Protein AF-A0A091I8Q9-F1 (afdb_monomer_lite)

Organism: Calypte anna (NCBI:txid9244)

Structure (mmCIF, N/CA/C/O backbone):
data_AF-A0A091I8Q9-F1
#
_entry.id   AF-A0A091I8Q9-F1
#
loop_
_atom_site.group_PDB
_atom_site.id
_atom_site.type_symbol
_atom_site.label_atom_id
_atom_site.label_alt_id
_atom_site.label_comp_id
_atom_site.label_asym_id
_atom_site.label_entity_id
_atom_site.label_seq_id
_atom_site.pdbx_PDB_ins_code
_atom_site.Cartn_x
_atom_site.Cartn_y
_atom_site.Cartn_z
_atom_site.occupancy
_atom_site.B_iso_or_equiv
_atom_site.auth_seq_id
_atom_site.auth_comp_id
_atom_site.auth_asym_id
_atom_site.auth_atom_id
_atom_site.pdbx_PDB_model_num
ATOM 1 N N . VAL A 1 1 ? -8.749 -0.416 -1.313 1.00 81.69 1 VAL A N 1
ATOM 2 C CA . VAL A 1 1 ? -7.415 -0.262 -0.679 1.00 81.69 1 VAL A CA 1
ATOM 3 C C . VAL A 1 1 ? -7.297 1.178 -0.223 1.00 81.69 1 VAL A C 1
ATOM 5 O O . VAL A 1 1 ? -7.686 2.049 -0.990 1.00 81.69 1 VAL A O 1
ATOM 8 N N . HIS A 1 2 ? -6.821 1.421 0.995 1.00 86.81 2 HIS A N 1
ATOM 9 C CA . HIS A 1 2 ? -6.605 2.770 1.525 1.00 86.81 2 HIS A CA 1
ATOM 10 C C . HIS A 1 2 ? -5.120 2.936 1.843 1.00 86.81 2 HIS A C 1
ATOM 12 O O . HIS A 1 2 ? -4.543 2.051 2.473 1.00 86.81 2 HIS A O 1
ATOM 18 N N . LEU A 1 3 ? -4.518 4.038 1.394 1.00 85.62 3 LEU A N 1
ATOM 19 C CA . LEU A 1 3 ? -3.157 4.429 1.758 1.00 85.62 3 LEU A CA 1
ATOM 20 C C . LEU A 1 3 ? -3.258 5.643 2.678 1.00 85.62 3 LEU A C 1
ATOM 22 O O . LEU A 1 3 ? -3.933 6.614 2.343 1.00 85.62 3 LEU A O 1
ATOM 26 N N . TRP A 1 4 ? -2.594 5.567 3.827 1.00 88.44 4 TRP A N 1
ATOM 27 C CA . TRP A 1 4 ? -2.547 6.636 4.819 1.00 88.44 4 TRP A CA 1
ATOM 28 C C . TRP A 1 4 ? -1.094 7.064 4.985 1.00 88.44 4 TRP A C 1
ATOM 30 O O . TRP A 1 4 ? -0.252 6.235 5.329 1.00 88.44 4 TRP A O 1
ATOM 40 N N . CYS A 1 5 ? -0.807 8.337 4.725 1.00 86.38 5 CYS A N 1
ATOM 41 C CA . CYS A 1 5 ? 0.516 8.909 4.945 1.00 86.38 5 CYS A CA 1
ATOM 42 C C . CYS A 1 5 ? 0.556 9.590 6.317 1.00 86.38 5 CYS A C 1
ATOM 44 O O . CYS A 1 5 ? -0.314 10.403 6.633 1.00 86.38 5 CYS A O 1
ATOM 46 N N . PHE A 1 6 ? 1.563 9.258 7.123 1.00 86.25 6 PHE A N 1
ATOM 47 C CA . PHE A 1 6 ? 1.803 9.878 8.424 1.00 86.25 6 PHE A CA 1
ATOM 48 C C . PHE A 1 6 ? 3.012 10.809 8.327 1.00 86.25 6 PHE A C 1
ATOM 50 O O . PHE A 1 6 ? 4.165 10.372 8.391 1.00 86.25 6 PHE A O 1
ATOM 57 N N . LEU A 1 7 ? 2.736 12.107 8.182 1.00 81.00 7 LEU A N 1
ATOM 58 C CA . LEU A 1 7 ? 3.754 13.155 8.228 1.00 81.00 7 LEU A CA 1
ATOM 59 C C . LEU A 1 7 ? 4.363 13.194 9.633 1.00 81.00 7 LEU A C 1
ATOM 61 O O . LEU A 1 7 ? 3.637 13.298 10.617 1.00 81.00 7 LEU A O 1
ATOM 65 N N . GLY A 1 8 ? 5.687 13.081 9.733 1.00 81.88 8 GLY A N 1
ATOM 66 C CA . GLY A 1 8 ? 6.376 12.915 11.020 1.00 81.88 8 GLY A CA 1
ATOM 67 C C . GLY A 1 8 ? 6.709 11.462 11.380 1.00 81.88 8 GLY A C 1
ATOM 68 O O . GLY A 1 8 ? 7.125 11.201 12.507 1.00 81.88 8 GLY A O 1
ATOM 69 N N . ARG A 1 9 ? 6.600 10.525 10.423 1.00 81.69 9 ARG A N 1
ATOM 70 C CA . ARG A 1 9 ? 7.061 9.126 10.536 1.00 81.69 9 ARG A CA 1
ATOM 71 C C . ARG A 1 9 ? 6.378 8.382 11.702 1.00 81.69 9 ARG A C 1
ATOM 73 O O . ARG A 1 9 ? 5.200 8.581 11.987 1.00 81.69 9 ARG A O 1
ATOM 80 N N . TYR A 1 10 ? 7.121 7.488 12.355 1.00 85.56 10 TYR A N 1
ATOM 81 C CA . TYR A 1 10 ? 6.659 6.630 13.446 1.00 85.56 10 TYR A CA 1
ATOM 82 C C . TYR A 1 10 ? 5.976 7.367 14.610 1.00 85.56 10 TYR A C 1
ATOM 84 O O . TYR A 1 10 ? 4.905 6.917 15.015 1.00 85.56 10 TYR A O 1
ATOM 92 N N . PRO A 1 11 ? 6.512 8.485 15.137 1.00 91.88 11 PRO A N 1
ATOM 93 C CA . PRO A 1 11 ? 5.842 9.236 16.200 1.00 91.88 11 PRO A CA 1
ATOM 94 C C . PRO A 1 11 ? 4.417 9.669 15.839 1.00 91.88 11 PRO A C 1
ATOM 96 O O . PRO A 1 11 ? 3.491 9.430 16.608 1.00 91.88 11 PRO A O 1
ATOM 99 N N . ALA A 1 12 ? 4.213 10.203 14.632 1.00 91.00 12 ALA A N 1
ATOM 100 C CA . ALA A 1 12 ? 2.892 10.640 14.186 1.00 91.00 12 ALA A CA 1
ATOM 101 C C . ALA A 1 12 ? 1.884 9.481 14.087 1.00 91.00 12 ALA A C 1
ATOM 103 O O . ALA A 1 12 ? 0.706 9.643 14.418 1.00 91.00 12 ALA A O 1
ATOM 104 N N . LEU A 1 13 ? 2.346 8.293 13.680 1.00 89.31 13 LEU A N 1
ATOM 105 C CA . LEU A 1 13 ? 1.539 7.073 13.714 1.00 89.31 13 LEU A CA 1
ATOM 106 C C . LEU A 1 13 ? 1.150 6.700 15.153 1.00 89.31 13 LEU A C 1
ATOM 108 O O . LEU A 1 13 ? -0.015 6.392 15.405 1.00 89.31 13 LEU A O 1
ATOM 112 N N . MET A 1 14 ? 2.102 6.737 16.090 1.00 91.69 14 MET A N 1
ATOM 113 C CA . MET A 1 14 ? 1.847 6.411 17.497 1.00 91.69 14 MET A CA 1
ATOM 114 C C . MET A 1 14 ? 0.845 7.383 18.122 1.00 91.69 14 MET A C 1
ATOM 116 O O . MET A 1 14 ? -0.104 6.947 18.771 1.00 91.69 14 MET A O 1
ATOM 120 N N . ASP A 1 15 ? 0.985 8.679 17.857 1.00 94.06 15 ASP A N 1
ATOM 121 C CA . ASP A 1 15 ? 0.052 9.703 18.329 1.00 94.06 15 ASP A CA 1
ATOM 122 C C . ASP A 1 15 ? -1.353 9.504 17.761 1.00 94.06 15 ASP A C 1
ATOM 124 O O . ASP A 1 15 ? -2.345 9.618 18.486 1.00 94.06 15 ASP A O 1
ATOM 128 N N . CYS A 1 16 ? -1.461 9.175 16.471 1.00 92.62 16 CYS A N 1
ATOM 129 C CA . CYS A 1 16 ? -2.740 8.852 15.849 1.00 92.62 16 CYS A CA 1
ATOM 130 C C . CYS A 1 16 ? -3.381 7.625 16.508 1.00 92.62 16 CYS A C 1
ATOM 132 O O . CYS A 1 16 ? -4.554 7.669 16.882 1.00 92.62 16 CYS A O 1
ATOM 134 N N . MET A 1 17 ? -2.607 6.558 16.711 1.00 91.81 17 MET A N 1
ATOM 135 C CA . MET A 1 17 ? -3.096 5.336 17.344 1.00 91.81 17 MET A CA 1
ATOM 136 C C . MET A 1 17 ? -3.550 5.593 18.787 1.00 91.81 17 MET A C 1
ATOM 138 O O . MET A 1 17 ? -4.613 5.124 19.190 1.00 91.81 17 MET A O 1
ATOM 142 N N . ASN A 1 18 ? -2.801 6.400 19.541 1.00 95.31 18 ASN A N 1
ATOM 143 C CA . ASN A 1 18 ? -3.162 6.809 20.898 1.00 95.31 18 ASN A CA 1
ATOM 144 C C . ASN A 1 18 ? -4.483 7.587 20.923 1.00 95.31 18 ASN A C 1
ATOM 146 O O . ASN A 1 18 ? -5.371 7.258 21.710 1.00 95.31 18 ASN A O 1
ATOM 150 N N . LYS A 1 19 ? -4.655 8.565 20.024 1.00 95.31 19 LYS A N 1
ATOM 151 C CA . LYS A 1 19 ? -5.906 9.330 19.892 1.00 95.31 19 LYS A CA 1
ATOM 152 C C . LYS A 1 19 ? -7.093 8.430 19.541 1.00 95.31 19 LYS A C 1
ATOM 154 O O . LYS A 1 19 ? -8.156 8.564 20.141 1.00 95.31 19 LYS A O 1
ATOM 159 N N . LEU A 1 20 ? -6.915 7.494 18.606 1.00 94.12 20 LEU A N 1
ATOM 160 C CA . LEU A 1 20 ? -7.960 6.536 18.226 1.00 94.12 20 LEU A CA 1
ATOM 161 C C . LEU A 1 20 ? -8.346 5.619 19.391 1.00 94.12 20 LEU A C 1
ATOM 163 O O . LEU A 1 20 ? -9.530 5.384 19.613 1.00 94.12 20 LEU A O 1
ATOM 167 N N . ASN A 1 21 ? -7.369 5.153 20.169 1.00 94.25 21 ASN A N 1
ATOM 168 C CA . ASN A 1 21 ? -7.611 4.294 21.328 1.00 94.25 21 ASN A CA 1
ATOM 169 C C . ASN A 1 21 ? -8.315 5.018 22.488 1.00 94.25 21 ASN A C 1
ATOM 171 O O . ASN A 1 21 ? -8.941 4.365 23.316 1.00 94.25 21 ASN A O 1
ATOM 175 N N . GLN A 1 22 ? -8.232 6.348 22.561 1.00 96.19 22 GLN A N 1
ATOM 176 C CA . GLN A 1 22 ? -8.940 7.151 23.565 1.00 96.19 22 GLN A CA 1
ATOM 177 C C . GLN A 1 22 ? -10.349 7.571 23.110 1.00 96.19 22 GLN A C 1
ATOM 179 O O . GLN A 1 22 ? -11.176 7.965 23.934 1.00 96.19 22 GLN A O 1
ATOM 184 N N . ASN A 1 23 ? -10.651 7.478 21.813 1.00 97.38 23 ASN A N 1
ATOM 185 C CA . ASN A 1 23 ? -11.935 7.889 21.258 1.00 97.38 23 ASN A CA 1
ATOM 186 C C . ASN A 1 23 ? -13.003 6.791 21.439 1.00 97.38 23 ASN A C 1
ATOM 188 O O . ASN A 1 23 ? -13.019 5.785 20.729 1.00 97.38 23 ASN A O 1
ATOM 192 N N . LYS A 1 24 ? -13.944 7.019 22.365 1.00 97.12 24 LYS A N 1
ATOM 193 C CA . LYS A 1 24 ? -15.034 6.078 22.681 1.00 97.12 24 LYS A CA 1
ATOM 194 C C . LYS A 1 24 ? -15.949 5.782 21.489 1.00 97.12 24 LYS A C 1
ATOM 196 O O . LYS A 1 24 ? -16.354 4.633 21.325 1.00 97.12 24 LYS A O 1
ATOM 201 N N . GLU A 1 25 ? -16.247 6.778 20.657 1.00 97.38 25 GLU A N 1
ATOM 202 C CA . GLU A 1 25 ? -17.085 6.603 19.463 1.00 97.38 25 GLU A CA 1
ATOM 203 C C . GLU A 1 25 ? -16.389 5.707 18.439 1.00 97.38 25 GLU A C 1
ATOM 205 O O . GLU A 1 25 ? -16.990 4.770 17.916 1.00 97.38 25 GLU A O 1
ATOM 210 N N . TYR A 1 26 ? -15.089 5.924 18.212 1.00 94.88 26 TYR A N 1
ATOM 211 C CA . TYR A 1 26 ? -14.297 5.077 17.321 1.00 94.88 26 TYR A CA 1
ATOM 212 C C . TYR A 1 26 ? -14.223 3.630 17.820 1.00 94.88 26 TYR A C 1
ATOM 214 O O . TYR A 1 26 ? -14.326 2.696 17.022 1.00 94.88 26 TYR A O 1
ATOM 222 N N . LEU A 1 27 ? -14.064 3.423 19.130 1.00 96.19 27 LEU A N 1
ATOM 223 C CA . LEU A 1 27 ? -14.040 2.085 19.720 1.00 96.19 27 LEU A CA 1
ATOM 224 C C . LEU A 1 27 ? -15.389 1.369 19.570 1.00 96.19 27 LEU A C 1
ATOM 226 O O . LEU A 1 27 ? -15.408 0.202 19.170 1.00 96.19 27 LEU A O 1
ATOM 230 N N . ALA A 1 28 ? -16.502 2.063 19.833 1.00 95.88 28 ALA A N 1
ATOM 231 C CA . ALA A 1 28 ? -17.850 1.531 19.629 1.00 95.88 28 ALA A CA 1
ATOM 232 C C . ALA A 1 28 ? -18.075 1.158 18.156 1.00 95.88 28 ALA A C 1
ATOM 234 O O . ALA A 1 28 ? -18.396 0.008 17.847 1.00 95.88 28 ALA A O 1
ATOM 235 N N . PHE A 1 29 ? -17.755 2.076 17.242 1.00 94.88 29 PHE A N 1
ATOM 236 C CA . PHE A 1 29 ? -17.808 1.832 15.804 1.00 94.88 29 PHE A CA 1
ATOM 237 C C . PHE A 1 29 ? -16.918 0.661 15.378 1.00 94.88 29 PHE A C 1
ATOM 239 O O . PHE A 1 29 ? -17.313 -0.159 14.556 1.00 94.88 29 PHE A O 1
ATOM 246 N N . SER A 1 30 ? -15.707 0.535 15.924 1.00 92.31 30 SER A N 1
ATOM 247 C CA . SER A 1 30 ? -14.813 -0.568 15.571 1.00 92.31 30 SER A CA 1
ATOM 248 C C . SER A 1 30 ? -15.358 -1.923 16.032 1.00 92.31 30 SER A C 1
ATOM 250 O O . SER A 1 30 ? -15.111 -2.918 15.346 1.00 92.31 30 SER A O 1
ATOM 252 N N . LYS A 1 31 ? -16.090 -1.968 17.153 1.00 93.31 31 LYS A N 1
ATOM 253 C CA . LYS A 1 31 ? -16.762 -3.173 17.661 1.00 93.31 31 LYS A CA 1
ATOM 254 C C . LYS A 1 31 ? -17.964 -3.561 16.802 1.00 93.31 31 LYS A C 1
ATOM 256 O O . LYS A 1 31 ? -18.147 -4.736 16.519 1.00 93.31 31 LYS A O 1
ATOM 261 N N . GLU A 1 32 ? -18.757 -2.596 16.354 1.00 94.56 32 GLU A N 1
ATOM 262 C CA . GLU A 1 32 ? -19.852 -2.858 15.414 1.00 94.56 32 GLU A CA 1
ATOM 263 C C . GLU A 1 32 ? -19.311 -3.229 14.031 1.00 94.56 32 GLU A C 1
ATOM 265 O O . GLU A 1 32 ? -19.736 -4.177 13.397 1.00 94.56 32 GLU A O 1
ATOM 270 N N . ARG A 1 33 ? -18.283 -2.558 13.536 1.00 92.31 33 ARG A N 1
ATOM 271 C CA . ARG A 1 33 ? -17.737 -2.888 12.219 1.00 92.31 33 ARG A CA 1
ATOM 272 C C . ARG A 1 33 ? -17.106 -4.285 12.170 1.00 92.31 33 ARG A C 1
ATOM 274 O O . ARG A 1 33 ? -17.064 -4.882 11.096 1.00 92.31 33 ARG A O 1
ATOM 281 N N . SER A 1 34 ? -16.583 -4.808 13.282 1.00 91.25 34 SER A N 1
ATOM 282 C CA . SER A 1 34 ? -15.851 -6.082 13.275 1.00 91.25 34 SER A CA 1
ATOM 283 C C . SER A 1 34 ? -16.713 -7.269 12.842 1.00 91.25 34 SER A C 1
ATOM 285 O O . SER A 1 34 ? -16.179 -8.159 12.189 1.00 91.25 34 SER A O 1
ATOM 287 N N . TRP A 1 35 ? -18.026 -7.259 13.109 1.00 92.19 35 TRP A N 1
ATOM 288 C CA . TRP A 1 35 ? -18.920 -8.341 12.676 1.00 92.19 35 TRP A CA 1
ATOM 289 C C . TRP A 1 35 ? -19.198 -8.328 11.165 1.00 92.19 35 TRP A C 1
ATOM 291 O O . TRP A 1 35 ? -19.500 -9.370 10.593 1.00 92.19 35 TRP A O 1
ATOM 301 N N . MET A 1 36 ? -19.044 -7.177 10.499 1.00 93.50 36 MET A N 1
ATOM 302 C CA . MET A 1 36 ? -19.200 -7.039 9.041 1.00 93.50 36 MET A CA 1
ATOM 303 C C . MET A 1 36 ? -17.919 -7.352 8.259 1.00 93.50 36 MET A C 1
ATOM 305 O O . MET A 1 36 ? -17.948 -7.489 7.036 1.00 93.50 36 MET A O 1
ATOM 309 N N . LEU A 1 37 ? -16.771 -7.406 8.935 1.00 90.69 37 LEU A N 1
ATOM 310 C CA . LEU A 1 37 ? -15.471 -7.559 8.293 1.00 90.69 37 LEU A CA 1
ATOM 311 C C . LEU A 1 37 ? -15.039 -9.025 8.286 1.00 90.69 37 LEU A C 1
ATOM 313 O O . LEU A 1 37 ? -14.579 -9.542 9.296 1.00 90.69 37 LEU A O 1
ATOM 317 N N . LEU A 1 38 ? -15.082 -9.659 7.112 1.00 91.44 38 LEU A N 1
ATOM 318 C CA . LEU A 1 38 ? -14.535 -11.009 6.925 1.00 91.44 38 LEU A CA 1
ATOM 319 C C . LEU A 1 38 ? -13.014 -11.050 7.134 1.00 91.44 38 LEU A C 1
ATOM 321 O O . LEU A 1 38 ? -12.487 -11.953 7.774 1.00 91.44 38 LEU A O 1
ATOM 325 N N . SER A 1 39 ? -12.288 -10.076 6.576 1.00 91.12 39 SER A N 1
ATOM 326 C CA . SER A 1 39 ? -10.842 -9.952 6.765 1.00 91.12 39 SER A CA 1
ATOM 327 C C . SER A 1 39 ? -10.363 -8.518 6.543 1.00 91.12 39 SER A C 1
ATOM 329 O O . SER A 1 39 ? -10.940 -7.757 5.764 1.00 91.12 39 SER A O 1
ATOM 331 N N . ARG A 1 40 ? -9.285 -8.140 7.236 1.00 88.81 40 ARG A N 1
ATOM 332 C CA . ARG A 1 40 ? -8.572 -6.873 7.038 1.00 88.81 40 ARG A CA 1
ATOM 333 C C . ARG A 1 40 ? -7.078 -7.106 7.215 1.00 88.81 40 ARG A C 1
ATOM 335 O O . ARG A 1 40 ? -6.659 -7.644 8.235 1.00 88.81 4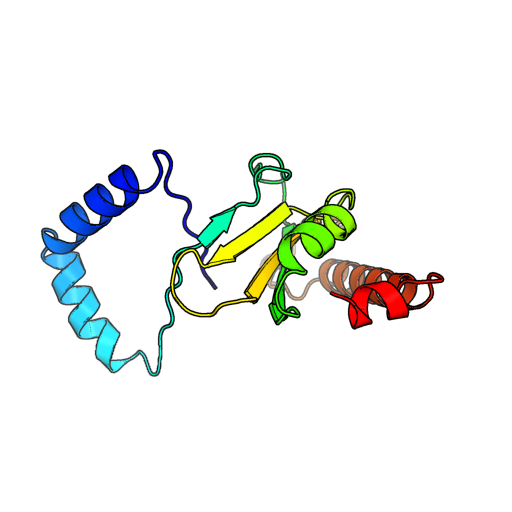0 ARG A O 1
ATOM 342 N N . ARG A 1 41 ? -6.278 -6.634 6.260 1.00 88.06 41 ARG A N 1
ATOM 343 C CA . ARG A 1 41 ? -4.815 -6.615 6.348 1.00 88.06 41 ARG A CA 1
ATOM 344 C C . ARG A 1 41 ? -4.335 -5.167 6.360 1.00 88.06 41 ARG A C 1
ATOM 346 O O . ARG A 1 41 ? -4.651 -4.415 5.445 1.00 88.06 41 ARG A O 1
ATOM 353 N N . ASN A 1 42 ? -3.571 -4.809 7.389 1.00 89.38 42 ASN A N 1
ATOM 354 C CA . ASN A 1 42 ? -2.891 -3.522 7.503 1.00 89.38 42 ASN A CA 1
ATOM 355 C C . ASN A 1 42 ? -1.384 -3.791 7.469 1.00 89.38 42 ASN A C 1
ATOM 357 O O . ASN A 1 42 ? -0.910 -4.658 8.200 1.00 89.38 42 ASN A O 1
ATOM 361 N N . GLN A 1 43 ? -0.649 -3.070 6.629 1.00 89.94 43 GLN A N 1
ATOM 362 C CA . GLN A 1 43 ? 0.807 -3.165 6.538 1.00 89.94 43 GLN A CA 1
ATOM 363 C C . GLN A 1 43 ? 1.400 -1.782 6.759 1.00 89.94 43 GLN A C 1
ATOM 365 O O . GLN A 1 43 ? 0.870 -0.795 6.246 1.00 89.94 43 GLN A O 1
ATOM 370 N N . LEU A 1 44 ? 2.486 -1.723 7.526 1.00 90.75 44 LEU A N 1
ATOM 371 C CA . LEU A 1 44 ? 3.257 -0.503 7.682 1.00 90.75 44 LEU A CA 1
ATOM 372 C C . LEU A 1 44 ? 4.365 -0.492 6.639 1.00 90.75 44 LEU A C 1
ATOM 374 O O . LEU A 1 44 ? 5.241 -1.359 6.635 1.00 90.75 44 LEU A O 1
ATOM 378 N N . LEU A 1 45 ? 4.272 0.474 5.739 1.00 90.50 45 LEU A N 1
ATOM 379 C CA . LEU A 1 45 ? 5.132 0.571 4.578 1.00 90.50 45 LEU A CA 1
ATOM 380 C C . LEU A 1 45 ? 6.109 1.730 4.751 1.00 90.50 45 LEU A C 1
ATOM 382 O O . LEU A 1 45 ? 5.732 2.798 5.235 1.00 90.50 45 LEU A O 1
ATOM 386 N N . LEU A 1 46 ? 7.345 1.510 4.323 1.00 89.25 46 LEU A N 1
ATOM 387 C CA . LEU A 1 46 ? 8.304 2.565 4.050 1.00 89.25 46 LEU A CA 1
ATOM 388 C C . LEU A 1 46 ? 8.340 2.839 2.557 1.00 89.25 46 LEU A C 1
ATOM 390 O O . LEU A 1 46 ? 8.207 1.927 1.742 1.00 89.25 46 LEU A O 1
ATOM 394 N N . GLU A 1 47 ? 8.544 4.101 2.222 1.00 88.31 47 GLU A N 1
ATOM 395 C CA . GLU A 1 47 ? 8.836 4.526 0.866 1.00 88.31 47 GLU A CA 1
ATOM 396 C C . GLU A 1 47 ? 10.327 4.345 0.566 1.00 88.31 47 GLU A C 1
ATOM 398 O O . GLU A 1 47 ? 11.192 4.544 1.424 1.00 88.31 47 GLU A O 1
ATOM 403 N N . PHE A 1 48 ? 10.630 3.956 -0.666 1.00 86.69 48 PHE A N 1
ATOM 404 C CA . PHE A 1 48 ? 11.988 4.000 -1.186 1.00 86.69 48 PHE A CA 1
ATOM 405 C C . PHE A 1 48 ? 12.453 5.450 -1.364 1.00 86.69 48 PHE A C 1
ATOM 407 O O . PHE A 1 48 ? 11.785 6.244 -2.015 1.00 86.69 48 PHE A O 1
ATOM 414 N N . SER A 1 49 ? 13.649 5.778 -0.873 1.00 82.75 49 SER A N 1
ATOM 415 C CA . SER A 1 49 ? 14.169 7.156 -0.840 1.00 82.75 49 SER A CA 1
ATOM 416 C C . SER A 1 49 ? 14.422 7.805 -2.203 1.00 82.75 49 SER A C 1
ATOM 418 O O . SER A 1 49 ? 14.744 8.985 -2.263 1.00 82.75 49 SER A O 1
ATOM 420 N N . PHE A 1 50 ? 14.372 7.032 -3.285 1.00 81.38 50 PHE A N 1
ATOM 421 C CA . PHE A 1 50 ? 14.701 7.489 -4.632 1.00 81.38 50 PHE A CA 1
ATOM 422 C C . PHE A 1 50 ? 13.470 7.896 -5.463 1.00 81.38 50 PHE A C 1
ATOM 424 O O . PHE A 1 50 ? 13.637 8.421 -6.565 1.00 81.38 50 PHE A O 1
ATOM 431 N N . TRP A 1 51 ? 12.248 7.711 -4.946 1.00 77.44 51 TRP A N 1
ATOM 432 C CA . TRP A 1 51 ? 11.061 8.402 -5.463 1.00 77.44 51 TRP A CA 1
ATOM 433 C C . TRP A 1 51 ? 10.853 9.725 -4.720 1.00 77.44 51 TRP A C 1
ATOM 435 O O . TRP A 1 51 ? 11.132 9.833 -3.528 1.00 77.44 51 TRP A O 1
ATOM 445 N N . ASN A 1 52 ? 10.393 10.743 -5.449 1.00 70.00 52 ASN A N 1
ATOM 446 C CA . ASN A 1 52 ? 10.008 12.018 -4.850 1.00 70.00 52 ASN A CA 1
ATOM 447 C C . ASN A 1 52 ? 8.689 11.857 -4.090 1.00 70.00 52 ASN A C 1
ATOM 449 O O . ASN A 1 52 ? 7.852 11.051 -4.494 1.00 70.00 52 ASN A O 1
ATOM 453 N N . GLU A 1 53 ? 8.484 12.687 -3.062 1.00 69.94 53 GLU A N 1
ATOM 454 C CA . GLU A 1 53 ? 7.245 12.690 -2.284 1.00 69.94 53 GLU A CA 1
ATOM 455 C C . GLU A 1 53 ? 6.025 12.764 -3.224 1.00 69.94 53 GLU A C 1
ATOM 457 O O . GLU A 1 53 ? 5.957 13.655 -4.084 1.00 69.94 53 GLU A O 1
ATOM 462 N N . PRO A 1 54 ? 5.070 11.822 -3.118 1.00 68.00 54 PRO A N 1
ATOM 463 C CA . PRO A 1 54 ? 3.989 11.710 -4.081 1.00 68.00 54 PRO A CA 1
ATOM 464 C C . PRO A 1 54 ? 3.064 12.923 -3.984 1.00 68.00 54 PRO A C 1
ATOM 466 O O . PRO A 1 54 ? 2.260 13.052 -3.059 1.00 68.00 54 PRO A O 1
ATOM 469 N N . LEU A 1 55 ? 3.140 13.810 -4.976 1.00 65.94 55 LEU A N 1
ATOM 470 C CA . LEU A 1 55 ? 2.245 14.957 -5.065 1.00 65.94 55 LEU A CA 1
ATOM 471 C C . LEU A 1 55 ? 0.850 14.518 -5.545 1.00 65.94 55 LEU A C 1
ATOM 473 O O . LEU A 1 55 ? 0.737 13.697 -6.464 1.00 65.94 55 LEU A O 1
ATOM 477 N N . PRO A 1 56 ? -0.238 15.076 -4.982 1.00 65.56 56 PRO A N 1
ATOM 478 C CA . PRO A 1 56 ? -1.574 14.873 -5.521 1.00 65.56 56 PRO A CA 1
ATOM 479 C C . PRO A 1 56 ? -1.624 15.367 -6.970 1.00 65.56 56 PRO A C 1
ATOM 481 O O . PRO A 1 56 ? -1.497 16.559 -7.248 1.00 65.56 56 PRO A O 1
ATOM 484 N N . HIS A 1 57 ? -1.805 14.448 -7.914 1.00 68.06 57 HIS A N 1
ATOM 485 C CA . HIS A 1 57 ? -1.976 14.814 -9.313 1.00 68.06 57 HIS A CA 1
ATOM 486 C C . HIS A 1 57 ? -3.295 15.576 -9.495 1.00 68.06 57 HIS A C 1
ATOM 488 O O . HIS A 1 57 ? -4.342 15.143 -9.011 1.00 68.06 57 HIS A O 1
ATOM 494 N N . GLN A 1 58 ? -3.264 16.695 -10.221 1.00 65.94 58 GLN A N 1
ATOM 495 C CA . GLN A 1 58 ? -4.476 17.459 -10.518 1.00 65.94 58 GLN A CA 1
ATOM 496 C C . GLN A 1 58 ? -5.429 16.667 -11.429 1.00 65.94 58 GLN A C 1
ATOM 498 O O . GLN A 1 58 ? -5.010 16.102 -12.441 1.00 65.94 58 GLN A O 1
ATOM 503 N N . GLY A 1 59 ? -6.721 16.677 -11.089 1.00 70.25 59 GLY A N 1
ATOM 504 C CA . GLY A 1 59 ? -7.791 16.043 -11.865 1.00 70.25 59 GLY A CA 1
ATOM 505 C C . GLY A 1 59 ? -8.086 14.585 -11.481 1.00 70.25 59 GLY A C 1
ATOM 506 O O . GLY A 1 59 ? -7.528 14.058 -10.518 1.00 70.25 59 GLY A O 1
ATOM 507 N N . PRO A 1 60 ? -9.003 13.915 -12.203 1.00 75.56 60 PRO A N 1
ATOM 508 C CA . PRO A 1 60 ? -9.281 12.502 -11.986 1.00 75.56 60 PRO A CA 1
ATOM 509 C C . PRO A 1 60 ? -8.084 11.661 -12.438 1.00 75.56 60 PRO A C 1
ATOM 511 O O . PRO A 1 60 ? -7.633 11.768 -13.576 1.00 75.56 60 PRO A O 1
ATOM 514 N N . ASN A 1 61 ? -7.585 10.793 -11.559 1.00 77.56 61 ASN A N 1
ATOM 515 C CA . ASN A 1 61 ? -6.448 9.920 -11.846 1.00 77.56 61 ASN A CA 1
ATOM 516 C C . ASN A 1 61 ? -6.836 8.457 -11.675 1.00 77.56 61 ASN A C 1
ATOM 518 O O . ASN A 1 61 ? -7.642 8.104 -10.812 1.00 77.56 61 ASN A O 1
ATOM 522 N N . ILE A 1 62 ? -6.223 7.600 -12.485 1.00 80.31 62 ILE A N 1
ATOM 523 C CA . ILE A 1 62 ? -6.330 6.152 -12.355 1.00 80.31 62 ILE A CA 1
ATOM 524 C C . ILE A 1 62 ? -5.046 5.657 -11.707 1.00 80.31 62 ILE A C 1
ATOM 526 O O . ILE A 1 62 ? -3.951 5.824 -12.251 1.00 80.31 62 ILE A O 1
ATOM 530 N N . TYR A 1 63 ? -5.196 5.017 -10.551 1.00 83.06 63 TYR A N 1
ATOM 531 C CA . TYR A 1 63 ? -4.084 4.429 -9.822 1.00 83.06 63 TYR A CA 1
ATOM 532 C C . TYR A 1 63 ? -4.062 2.913 -9.985 1.00 83.06 63 TYR A C 1
ATOM 534 O O . TYR A 1 63 ? -5.099 2.249 -9.950 1.00 83.06 63 TYR A O 1
ATOM 542 N N . LYS A 1 64 ? -2.864 2.348 -10.135 1.00 84.50 64 LYS A N 1
ATOM 543 C CA . LYS A 1 64 ? -2.640 0.900 -10.137 1.00 84.50 64 LYS A CA 1
ATOM 544 C C . LYS A 1 64 ? -1.587 0.566 -9.097 1.00 84.50 64 LYS A C 1
ATOM 546 O O . LYS A 1 64 ? -0.439 0.971 -9.242 1.00 84.50 64 LYS A O 1
ATOM 551 N N . LEU A 1 65 ? -1.971 -0.210 -8.093 1.00 88.62 65 LEU A N 1
ATOM 552 C CA . LEU A 1 65 ? -1.039 -0.805 -7.145 1.00 88.62 65 LEU A CA 1
ATOM 553 C C . LEU A 1 65 ? -0.625 -2.181 -7.667 1.00 88.62 65 LEU A C 1
ATOM 555 O O . LEU A 1 65 ? -1.482 -3.010 -7.977 1.00 88.62 65 LEU A O 1
ATOM 559 N N . ARG A 1 66 ? 0.678 -2.418 -7.796 1.00 88.56 66 ARG A N 1
ATOM 560 C CA . ARG A 1 66 ? 1.240 -3.735 -8.112 1.00 88.56 66 ARG A CA 1
ATOM 561 C C . ARG A 1 66 ? 2.055 -4.220 -6.927 1.00 88.56 66 ARG A C 1
ATOM 563 O O . ARG A 1 66 ? 2.803 -3.436 -6.359 1.00 88.56 66 ARG A O 1
ATOM 570 N N . THR A 1 67 ? 1.929 -5.494 -6.593 1.00 90.50 67 THR A N 1
ATOM 571 C CA . THR A 1 67 ? 2.711 -6.132 -5.533 1.00 90.50 67 THR A CA 1
ATOM 572 C C . THR A 1 67 ? 3.602 -7.184 -6.168 1.00 90.50 67 THR A C 1
ATOM 574 O O . THR A 1 67 ? 3.100 -8.030 -6.907 1.00 90.50 67 THR A O 1
ATOM 577 N N . TYR A 1 68 ? 4.898 -7.130 -5.885 1.00 90.38 68 TYR A N 1
ATOM 578 C CA . TYR A 1 68 ? 5.887 -8.075 -6.388 1.00 90.38 68 TYR A CA 1
ATOM 579 C C . TYR A 1 68 ? 6.524 -8.820 -5.223 1.00 90.38 68 TYR A C 1
ATOM 581 O O . TYR A 1 68 ? 6.817 -8.219 -4.190 1.00 90.38 68 TYR A O 1
ATOM 589 N N . LYS A 1 69 ? 6.721 -10.126 -5.407 1.00 90.12 69 LYS A N 1
ATOM 590 C CA . LYS A 1 69 ? 7.577 -10.950 -4.558 1.00 90.12 69 LYS A CA 1
ATOM 591 C C . LYS A 1 69 ? 8.902 -11.094 -5.283 1.00 90.12 69 LYS A C 1
ATOM 593 O O . LYS A 1 69 ? 8.928 -11.655 -6.372 1.00 90.12 69 LYS A O 1
ATOM 598 N N . LEU A 1 70 ? 9.939 -10.538 -4.690 1.00 90.06 70 LEU A N 1
ATOM 599 C CA . LEU A 1 70 ? 11.273 -10.460 -5.246 1.00 90.06 70 LEU A CA 1
ATOM 600 C C . LEU A 1 70 ? 12.125 -11.625 -4.760 1.00 90.06 70 LEU A C 1
ATOM 602 O O . LEU A 1 70 ? 11.834 -12.267 -3.742 1.00 90.06 70 LEU A O 1
ATOM 606 N N . LYS A 1 71 ? 13.219 -11.866 -5.472 1.00 89.00 71 LYS A N 1
ATOM 607 C CA . LYS A 1 71 ? 14.295 -12.716 -4.970 1.00 89.00 71 LYS A CA 1
ATOM 608 C C . LYS A 1 71 ? 14.996 -12.044 -3.785 1.00 89.00 71 LYS A C 1
ATOM 610 O O . LYS A 1 71 ? 14.978 -10.827 -3.592 1.00 89.00 71 LYS A O 1
ATOM 615 N N . ALA A 1 72 ? 15.621 -12.857 -2.939 1.00 88.56 72 ALA A N 1
ATOM 616 C CA . ALA A 1 72 ? 16.386 -12.322 -1.824 1.00 88.56 72 ALA A CA 1
ATOM 617 C C . ALA A 1 72 ? 17.560 -11.474 -2.347 1.00 88.56 72 ALA A C 1
ATOM 619 O O . ALA A 1 72 ? 18.328 -11.930 -3.186 1.00 88.56 72 ALA A O 1
ATOM 620 N N . GLY A 1 73 ? 17.691 -10.243 -1.843 1.00 88.69 73 GLY A N 1
ATOM 621 C CA . GLY A 1 73 ? 18.773 -9.320 -2.211 1.00 88.69 73 GLY A CA 1
ATOM 622 C C . GLY A 1 73 ? 18.500 -8.409 -3.415 1.00 88.69 73 GLY A C 1
ATOM 623 O O . GLY A 1 73 ? 19.261 -7.471 -3.621 1.00 88.69 73 GLY A O 1
ATOM 624 N N . THR A 1 74 ? 17.403 -8.589 -4.157 1.00 90.19 74 THR A N 1
ATOM 625 C CA . THR A 1 74 ? 17.149 -7.850 -5.416 1.00 90.19 74 THR A CA 1
ATOM 626 C C . THR A 1 74 ? 16.294 -6.593 -5.235 1.00 90.19 74 THR A C 1
ATOM 628 O O . THR A 1 74 ? 15.970 -5.902 -6.194 1.00 90.19 74 THR A O 1
ATOM 631 N N . MET A 1 75 ? 15.940 -6.243 -3.995 1.00 88.19 75 MET A N 1
ATOM 632 C CA . MET A 1 75 ? 15.038 -5.126 -3.689 1.00 88.19 75 MET A CA 1
ATOM 633 C C . MET A 1 75 ? 15.551 -3.766 -4.193 1.00 88.19 75 MET A C 1
ATOM 635 O O . MET A 1 75 ? 14.774 -2.973 -4.722 1.00 88.19 75 MET A O 1
ATOM 639 N N . ILE A 1 76 ? 16.848 -3.496 -4.035 1.00 86.94 76 ILE A N 1
ATOM 640 C CA . ILE A 1 76 ? 17.462 -2.234 -4.476 1.00 86.94 76 ILE A CA 1
ATOM 641 C C . ILE A 1 76 ? 17.631 -2.204 -5.996 1.00 86.94 76 ILE A C 1
ATOM 643 O O . ILE A 1 76 ? 17.367 -1.178 -6.617 1.00 86.94 76 ILE A O 1
ATOM 647 N N . GLU A 1 77 ? 18.011 -3.333 -6.596 1.00 87.38 77 GLU A N 1
ATOM 648 C CA . GLU A 1 77 ? 18.119 -3.485 -8.050 1.00 87.38 77 GLU A CA 1
ATOM 649 C C . GLU A 1 77 ? 16.764 -3.269 -8.728 1.00 87.38 77 GLU A C 1
ATOM 651 O O . GLU A 1 77 ? 16.647 -2.479 -9.665 1.00 87.38 77 GLU A O 1
ATOM 656 N N . TRP A 1 78 ? 15.714 -3.890 -8.184 1.00 88.56 78 TRP A N 1
ATOM 657 C CA . TRP A 1 78 ? 14.340 -3.606 -8.569 1.00 88.56 78 TRP A CA 1
ATOM 658 C C . TRP A 1 78 ? 14.067 -2.101 -8.452 1.00 88.56 78 TRP A C 1
ATOM 660 O O . TRP A 1 78 ? 13.658 -1.465 -9.417 1.00 88.56 78 TRP A O 1
ATOM 670 N N . GLY A 1 79 ? 14.380 -1.491 -7.311 1.00 85.56 79 GLY A N 1
ATOM 671 C CA . GLY A 1 79 ? 14.241 -0.052 -7.116 1.00 85.56 79 GLY A CA 1
ATOM 672 C C . GLY A 1 79 ? 14.817 0.795 -8.254 1.00 85.56 79 GLY A C 1
ATOM 673 O O . GLY A 1 79 ? 14.096 1.572 -8.885 1.00 85.56 79 GLY A O 1
ATOM 674 N N . SER A 1 80 ? 16.092 0.575 -8.565 1.00 83.75 80 SER A N 1
ATOM 675 C CA . SER A 1 80 ? 16.813 1.285 -9.624 1.00 83.75 80 SER A CA 1
ATOM 676 C C . SER A 1 80 ? 16.168 1.101 -11.004 1.00 83.75 80 SER A C 1
ATOM 678 O O . SER A 1 80 ? 15.940 2.081 -11.711 1.00 83.75 80 SER A O 1
ATOM 680 N N . ASN A 1 81 ? 15.767 -0.124 -11.356 1.00 83.06 81 ASN A N 1
ATOM 681 C CA . ASN A 1 81 ? 15.158 -0.437 -12.656 1.00 83.06 81 ASN A CA 1
ATOM 682 C C . ASN A 1 81 ? 13.782 0.213 -12.874 1.00 83.06 81 ASN A C 1
ATOM 684 O O . ASN A 1 81 ? 13.313 0.359 -14.011 1.00 83.06 81 ASN A O 1
ATOM 688 N N . TRP A 1 82 ? 13.095 0.567 -11.789 1.00 78.88 82 TRP A N 1
ATOM 689 C CA . TRP A 1 82 ? 11.718 1.048 -11.824 1.00 78.88 82 TRP A CA 1
ATOM 690 C C . TRP A 1 82 ? 11.573 2.549 -11.529 1.00 78.88 82 TRP A C 1
ATOM 692 O O . TRP A 1 82 ? 10.485 3.080 -11.766 1.00 78.88 82 TRP A O 1
ATOM 702 N N . GLN A 1 83 ? 12.640 3.230 -11.091 1.00 73.31 83 GLN A N 1
ATOM 703 C CA . GLN A 1 83 ? 12.640 4.645 -10.694 1.00 73.31 83 GLN A CA 1
ATOM 704 C C . GLN A 1 83 ? 12.291 5.610 -11.840 1.00 73.31 83 GLN A C 1
ATOM 706 O O . GLN A 1 83 ? 11.440 6.479 -11.676 1.00 73.31 83 GLN A O 1
ATOM 711 N N . GLU A 1 84 ? 12.907 5.458 -13.014 1.00 63.53 84 GLU A N 1
ATOM 712 C CA . GLU A 1 84 ? 12.874 6.474 -14.088 1.00 63.53 84 GLU A CA 1
ATOM 713 C C . GLU A 1 84 ? 11.573 6.515 -14.912 1.00 63.53 84 GLU A C 1
ATOM 715 O O . GLU A 1 84 ? 11.491 7.130 -15.979 1.00 63.53 84 GLU A O 1
ATOM 720 N N . LYS A 1 85 ? 10.519 5.836 -14.464 1.00 68.81 85 LYS A N 1
ATOM 721 C CA . LYS A 1 85 ? 9.293 5.712 -15.253 1.00 68.81 85 LYS A CA 1
ATOM 722 C C . LYS A 1 85 ? 8.333 6.849 -14.935 1.00 68.81 85 LYS A C 1
ATOM 724 O O . LYS A 1 85 ? 7.822 6.930 -13.829 1.00 68.81 85 LYS A O 1
ATOM 729 N N . GLN A 1 86 ? 8.018 7.659 -15.948 1.00 61.44 86 GLN A N 1
ATOM 730 C CA . GLN A 1 86 ? 7.195 8.881 -15.855 1.00 61.44 86 GLN A CA 1
ATOM 731 C C . GLN A 1 86 ? 5.820 8.732 -15.169 1.00 61.44 86 GLN A C 1
ATOM 733 O O . GLN A 1 86 ? 5.244 9.728 -14.751 1.00 61.44 86 GLN A O 1
ATOM 738 N N . GLU A 1 87 ? 5.274 7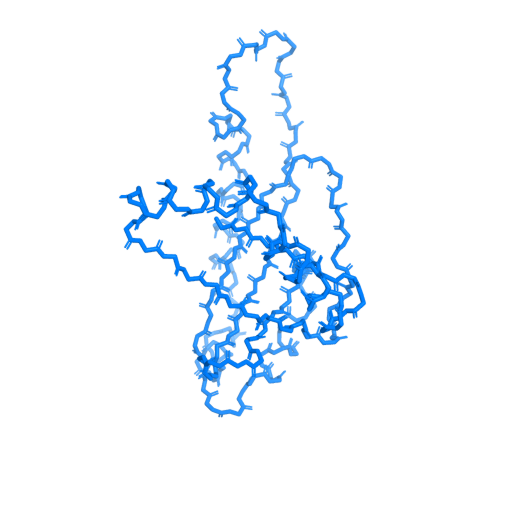.517 -15.060 1.00 73.31 87 GLU A N 1
ATOM 739 C CA . GLU A 1 87 ? 3.977 7.246 -14.414 1.00 73.31 87 GLU A CA 1
ATOM 740 C C . GLU A 1 87 ? 4.103 6.635 -13.001 1.00 73.31 87 GLU A C 1
ATOM 742 O O . GLU A 1 87 ? 3.098 6.242 -12.392 1.00 73.31 87 GLU A O 1
ATOM 747 N N . ALA A 1 88 ? 5.327 6.458 -12.500 1.00 74.94 88 ALA A N 1
ATOM 748 C CA . ALA A 1 88 ? 5.575 5.914 -11.174 1.00 74.94 88 ALA A CA 1
ATOM 749 C C . ALA A 1 88 ? 5.282 6.986 -10.117 1.00 74.94 88 ALA A C 1
ATOM 751 O O . ALA A 1 88 ? 5.858 8.069 -10.140 1.00 74.94 88 ALA A O 1
ATOM 752 N N . VAL A 1 89 ? 4.364 6.677 -9.199 1.00 80.19 89 VAL A N 1
ATOM 753 C CA . VAL A 1 89 ? 4.009 7.566 -8.080 1.00 80.19 89 VAL A CA 1
ATOM 754 C C . VAL A 1 89 ? 4.940 7.316 -6.903 1.00 80.19 89 VAL A C 1
ATOM 756 O O . VAL A 1 89 ? 5.320 8.253 -6.222 1.00 80.19 89 VAL A O 1
ATOM 759 N N . GLY A 1 90 ? 5.284 6.050 -6.664 1.00 87.06 90 GLY A N 1
ATOM 760 C CA . GLY A 1 90 ? 6.172 5.663 -5.580 1.00 87.06 90 GLY A CA 1
ATOM 761 C C . GLY A 1 90 ? 6.290 4.151 -5.446 1.00 87.06 90 GLY A C 1
ATOM 762 O O . GLY A 1 90 ? 5.384 3.389 -5.819 1.00 87.06 90 GLY A O 1
ATOM 763 N N . GLY A 1 91 ? 7.423 3.722 -4.903 1.00 89.62 91 GLY A N 1
ATOM 764 C CA . GLY A 1 91 ? 7.666 2.351 -4.483 1.00 89.62 91 GLY A CA 1
ATOM 765 C C . GLY A 1 91 ? 7.692 2.256 -2.961 1.00 89.62 91 GLY A C 1
ATOM 766 O O . GLY A 1 91 ? 8.284 3.096 -2.286 1.00 89.62 91 GLY A O 1
ATOM 767 N N . PHE A 1 92 ? 7.103 1.191 -2.430 1.00 91.00 92 PHE A N 1
ATOM 768 C CA . PHE A 1 92 ? 7.005 0.944 -1.000 1.00 91.00 92 PHE A CA 1
ATOM 769 C C . PHE A 1 92 ? 7.412 -0.483 -0.654 1.00 91.00 92 PHE A C 1
ATOM 771 O O . PHE A 1 92 ? 7.173 -1.408 -1.430 1.00 91.00 92 PHE A O 1
ATOM 778 N N . PHE A 1 93 ? 7.948 -0.689 0.539 1.00 91.31 93 PHE A N 1
ATOM 779 C CA . PHE A 1 93 ? 8.246 -2.012 1.079 1.00 91.31 93 PHE A CA 1
ATOM 780 C C . PHE A 1 93 ? 7.789 -2.089 2.542 1.00 91.31 93 PHE A C 1
ATOM 782 O O . PHE A 1 93 ? 7.816 -1.081 3.254 1.00 91.31 93 PHE A O 1
ATOM 789 N N . PRO A 1 94 ? 7.309 -3.249 3.014 1.00 90.31 94 PRO A N 1
ATOM 790 C CA . PRO A 1 94 ? 6.931 -3.406 4.408 1.00 90.31 94 PRO A CA 1
ATOM 791 C C . PRO A 1 94 ? 8.179 -3.342 5.292 1.00 90.31 94 PRO A C 1
ATOM 793 O O . PRO A 1 94 ? 9.142 -4.073 5.069 1.00 90.31 94 PRO A O 1
ATOM 796 N N . GLN A 1 95 ? 8.163 -2.486 6.319 1.00 81.25 95 GLN A N 1
ATOM 797 C CA . GLN A 1 95 ? 9.266 -2.450 7.290 1.00 81.25 95 GLN A CA 1
ATOM 798 C C . GLN A 1 95 ? 9.290 -3.715 8.154 1.00 81.25 95 GLN A C 1
ATOM 800 O O . GLN A 1 95 ? 10.347 -4.173 8.581 1.00 81.25 95 GLN A O 1
ATOM 805 N N . THR A 1 96 ? 8.110 -4.269 8.429 1.00 80.25 96 THR A N 1
ATOM 806 C CA . THR A 1 96 ? 7.919 -5.483 9.220 1.00 80.25 96 THR A CA 1
ATOM 807 C C . THR A 1 96 ? 6.879 -6.381 8.553 1.00 80.25 96 THR A C 1
ATOM 809 O O . THR A 1 96 ? 5.898 -5.903 7.979 1.00 80.25 96 THR A O 1
ATOM 812 N N . GLY A 1 97 ? 7.084 -7.699 8.628 1.00 82.69 97 GLY A N 1
ATOM 813 C CA . GLY A 1 97 ? 6.187 -8.697 8.042 1.00 82.69 97 GLY A CA 1
ATOM 814 C C . GLY A 1 97 ? 6.786 -9.398 6.824 1.00 82.69 97 GLY A C 1
ATOM 815 O O . GLY A 1 97 ? 7.852 -9.996 6.922 1.00 82.69 97 GLY A O 1
ATOM 816 N N . GLU A 1 98 ? 6.065 -9.382 5.699 1.00 83.31 98 GLU A N 1
ATOM 817 C CA . GLU A 1 98 ? 6.432 -10.136 4.493 1.00 83.31 98 GLU A CA 1
ATOM 818 C C . GLU A 1 98 ? 7.734 -9.605 3.870 1.00 83.31 98 GLU A C 1
ATOM 820 O O . GLU A 1 98 ? 7.766 -8.526 3.281 1.00 83.31 98 GLU A O 1
ATOM 825 N N . LEU A 1 99 ? 8.811 -10.383 3.995 1.00 87.75 99 LEU A N 1
ATOM 826 C CA . LEU A 1 99 ? 10.103 -10.069 3.390 1.00 87.75 99 LEU A CA 1
ATOM 827 C C . LEU A 1 99 ? 10.055 -10.219 1.868 1.00 87.75 99 LEU A C 1
ATOM 829 O O . LEU A 1 99 ? 9.265 -10.992 1.325 1.00 87.75 99 LEU A O 1
ATOM 833 N N . TYR A 1 100 ? 10.944 -9.489 1.193 1.00 88.88 100 TYR A N 1
ATOM 834 C CA . TYR A 1 100 ? 11.092 -9.507 -0.266 1.00 88.88 100 TYR A CA 1
ATOM 835 C C . TYR A 1 100 ? 9.814 -9.108 -1.017 1.00 88.88 100 TYR A C 1
ATOM 837 O O . TYR A 1 100 ? 9.626 -9.472 -2.171 1.00 88.88 100 TYR A O 1
ATOM 845 N N . VAL A 1 101 ? 8.924 -8.350 -0.376 1.00 91.25 101 VAL A N 1
ATOM 846 C CA . VAL A 1 101 ? 7.735 -7.793 -1.020 1.00 91.25 101 VAL A CA 1
ATOM 847 C C . VAL A 1 101 ? 7.949 -6.314 -1.294 1.00 91.25 101 VAL A C 1
ATOM 849 O O . VAL A 1 101 ? 8.380 -5.568 -0.418 1.00 91.25 101 VAL A O 1
ATOM 852 N N . VAL A 1 102 ? 7.601 -5.881 -2.502 1.00 92.00 102 VAL A N 1
ATOM 853 C CA . VAL A 1 102 ? 7.529 -4.461 -2.856 1.00 92.00 102 VAL A CA 1
ATOM 854 C C . VAL A 1 102 ? 6.170 -4.138 -3.459 1.00 92.00 102 VAL A C 1
ATOM 856 O O . VAL A 1 102 ? 5.589 -4.917 -4.220 1.00 92.00 102 VAL A O 1
ATOM 859 N N . HIS A 1 103 ? 5.659 -2.964 -3.125 1.00 91.69 103 HIS A N 1
ATOM 860 C CA . HIS A 1 103 ? 4.448 -2.398 -3.683 1.00 91.69 103 HIS A CA 1
ATOM 861 C C . HIS A 1 103 ? 4.822 -1.213 -4.566 1.00 91.69 103 HIS A C 1
ATOM 863 O O . HIS A 1 103 ? 5.421 -0.251 -4.106 1.00 91.69 103 HIS A O 1
ATOM 869 N N . HIS A 1 104 ? 4.443 -1.260 -5.836 1.00 89.06 104 HIS A N 1
ATOM 870 C CA . HIS A 1 104 ? 4.654 -0.171 -6.777 1.00 89.06 104 HIS A CA 1
ATOM 871 C C . HIS A 1 104 ? 3.314 0.484 -7.089 1.00 89.06 104 HIS A C 1
ATOM 873 O O . HIS A 1 104 ? 2.434 -0.141 -7.699 1.00 89.06 104 HIS A O 1
ATOM 879 N N . LEU A 1 105 ? 3.158 1.739 -6.678 1.00 87.75 105 LEU A N 1
ATOM 880 C CA . LEU A 1 105 ? 2.013 2.559 -7.029 1.00 87.75 105 LEU A CA 1
ATOM 881 C C . LEU A 1 105 ? 2.293 3.333 -8.314 1.00 87.75 105 LEU A C 1
ATOM 883 O O . LEU A 1 105 ? 3.259 4.081 -8.433 1.00 87.75 105 LEU A O 1
ATOM 887 N N . TRP A 1 106 ? 1.388 3.173 -9.264 1.00 85.50 106 TRP A N 1
ATOM 888 C CA . TRP A 1 106 ? 1.400 3.888 -10.526 1.00 85.50 106 TRP A CA 1
ATOM 889 C C . TRP A 1 106 ? 0.209 4.821 -10.602 1.00 85.50 106 TRP A C 1
ATOM 891 O O . TRP A 1 106 ? -0.880 4.447 -10.159 1.00 85.50 106 TRP A O 1
ATOM 901 N N . GLY A 1 107 ? 0.389 5.968 -11.240 1.00 82.38 107 GLY A N 1
ATOM 902 C CA . GLY A 1 107 ? -0.652 6.961 -11.445 1.00 82.38 107 GLY A CA 1
ATOM 903 C C . GLY A 1 107 ? -0.639 7.421 -12.890 1.00 82.38 107 GLY A C 1
ATOM 904 O O . GLY A 1 107 ? 0.402 7.800 -13.416 1.00 82.38 107 GLY A O 1
ATOM 905 N N . LYS A 1 108 ? -1.804 7.386 -13.532 1.00 77.50 108 LYS A N 1
ATOM 906 C CA . LYS A 1 108 ? -2.004 7.987 -14.848 1.00 77.50 108 LYS A CA 1
ATOM 907 C C . LYS A 1 108 ? -3.119 9.015 -14.752 1.00 77.50 108 LYS A C 1
ATOM 909 O O . LYS A 1 108 ? -4.180 8.730 -14.188 1.00 77.50 108 LYS A O 1
ATOM 914 N N . ARG A 1 109 ? -2.877 10.202 -15.307 1.00 75.06 109 ARG A N 1
ATOM 915 C CA . ARG A 1 109 ? -3.910 11.229 -15.443 1.00 75.06 109 ARG A CA 1
ATOM 916 C C . ARG A 1 109 ? -4.998 10.706 -16.374 1.00 75.06 109 ARG A C 1
ATOM 918 O O . ARG A 1 109 ? -4.681 10.203 -17.451 1.00 75.06 109 ARG A O 1
ATOM 925 N N . LYS A 1 110 ? -6.263 10.818 -15.970 1.00 70.12 110 LYS A N 1
ATOM 926 C CA . LYS A 1 110 ? -7.383 10.498 -16.854 1.00 70.12 110 LYS A CA 1
ATOM 927 C C . LYS A 1 110 ? -7.493 11.594 -17.910 1.00 70.12 110 LYS A C 1
ATOM 929 O O . LYS A 1 110 ? -7.490 12.783 -17.576 1.00 70.12 110 LYS A O 1
ATOM 934 N N . THR A 1 111 ? -7.612 11.214 -19.174 1.00 65.56 111 THR A N 1
ATOM 935 C CA . THR A 1 111 ? -7.823 12.191 -20.239 1.00 65.56 111 THR A CA 1
ATOM 936 C C . THR A 1 111 ? -9.299 12.577 -20.246 1.00 65.56 111 THR A C 1
ATOM 938 O O . THR A 1 111 ? -10.165 11.776 -20.602 1.00 65.56 111 THR A O 1
ATOM 941 N N . LEU A 1 112 ? -9.621 13.812 -19.854 1.00 58.50 112 LEU A N 1
ATOM 942 C CA . LEU A 1 112 ? -10.981 14.353 -19.963 1.00 58.50 112 LEU A CA 1
ATOM 943 C C . LEU A 1 112 ? -11.281 14.778 -21.409 1.00 58.50 112 LEU A C 1
ATOM 945 O O . LEU A 1 112 ? -11.533 15.942 -21.695 1.00 58.50 112 LEU A O 1
ATOM 949 N N . LEU A 1 113 ? -11.246 13.829 -22.346 1.00 53.47 113 LEU A N 1
ATOM 950 C CA . LEU A 1 113 ? -11.806 14.045 -23.678 1.00 53.47 113 LEU A CA 1
ATOM 951 C C . LEU A 1 113 ? -13.331 13.926 -23.588 1.00 53.47 113 LEU A C 1
ATOM 953 O O . LEU A 1 113 ? -13.865 12.818 -23.559 1.00 53.47 113 LEU A O 1
ATOM 957 N N . GLY A 1 114 ? -14.000 15.080 -23.524 1.00 48.88 114 GLY A N 1
ATOM 958 C CA . GLY A 1 114 ? -15.435 15.236 -23.764 1.00 48.88 114 GLY A CA 1
ATOM 959 C C . GLY A 1 114 ? -16.332 14.577 -22.721 1.00 48.88 114 GLY A C 1
ATOM 960 O O . GLY A 1 114 ? -16.895 13.512 -22.965 1.00 48.88 114 GLY A O 1
ATOM 961 N N . TRP A 1 115 ? -16.524 15.234 -21.578 1.00 46.97 115 TRP A N 1
ATOM 962 C CA . TRP A 1 115 ? -17.770 15.044 -20.838 1.00 46.97 115 TRP A CA 1
ATOM 963 C C . TRP A 1 115 ? -18.809 15.964 -21.490 1.00 46.97 115 TRP A C 1
ATOM 965 O O . TRP A 1 115 ? -18.587 17.174 -21.473 1.00 46.97 115 TRP A O 1
ATOM 975 N N . PRO A 1 116 ? -19.885 15.458 -22.118 1.00 44.75 116 PRO A N 1
ATOM 976 C CA . PRO A 1 116 ? -20.933 16.344 -22.602 1.00 44.75 116 PRO A CA 1
ATOM 977 C C . PRO A 1 116 ? -21.555 17.051 -21.392 1.00 44.75 116 PRO A C 1
ATOM 979 O O . PRO A 1 116 ? -21.948 16.399 -20.417 1.00 44.75 116 PRO A O 1
ATOM 982 N N . GLU A 1 117 ? -21.600 18.384 -21.429 1.00 42.56 117 GLU A N 1
ATOM 983 C CA . GLU A 1 117 ? -22.348 19.177 -20.455 1.00 42.56 117 GLU A CA 1
ATOM 984 C C . GLU A 1 117 ? -23.792 18.648 -20.419 1.00 42.56 117 GLU A C 1
ATOM 986 O O . GLU A 1 117 ? -24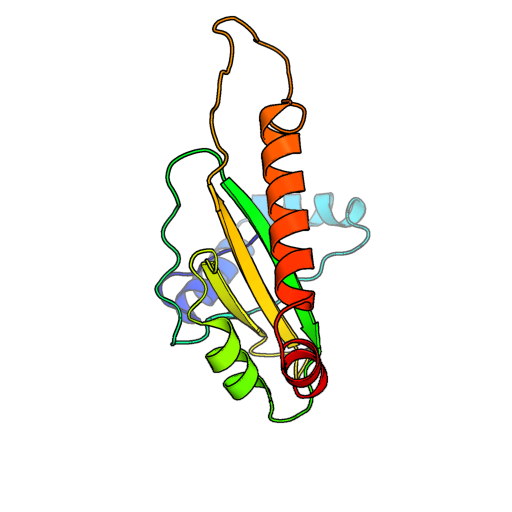.490 18.666 -21.429 1.00 42.56 117 GLU A O 1
ATOM 991 N N . GLY A 1 118 ? -24.213 18.080 -19.283 1.00 51.38 118 GLY A N 1
ATOM 992 C CA . GLY A 1 118 ? -25.567 17.535 -19.099 1.00 51.38 118 GLY A CA 1
ATOM 993 C C . GLY A 1 118 ? -25.665 16.060 -18.696 1.00 51.38 118 GLY A C 1
ATOM 994 O O . GLY A 1 118 ? -26.748 15.612 -18.327 1.00 51.38 118 GLY A O 1
ATOM 995 N N . ALA A 1 119 ? -24.571 15.292 -18.677 1.00 52.03 119 ALA A N 1
ATOM 996 C CA . ALA A 1 119 ? -24.599 13.899 -18.213 1.00 52.03 119 ALA A CA 1
ATOM 997 C C . ALA A 1 119 ? -24.560 13.791 -16.670 1.00 52.03 119 ALA A C 1
ATOM 999 O O . ALA A 1 119 ? -23.588 13.311 -16.081 1.00 52.03 119 ALA A O 1
ATOM 1000 N N . LEU A 1 120 ? -25.616 14.261 -16.001 1.00 44.06 120 LEU A N 1
ATOM 1001 C CA . LEU A 1 120 ? -25.878 13.985 -14.586 1.00 44.06 120 LEU A CA 1
ATOM 1002 C C . LEU A 1 120 ? -26.400 12.544 -14.463 1.00 44.06 120 LEU A C 1
ATOM 1004 O O . LEU A 1 120 ? -27.564 12.282 -14.741 1.00 44.06 120 LEU A O 1
ATOM 1008 N N . GLY A 1 121 ? -25.535 11.598 -14.082 1.00 51.41 121 GLY A N 1
ATOM 1009 C CA . GLY A 1 121 ? -25.973 10.247 -13.690 1.00 51.41 121 GLY A CA 1
ATOM 1010 C C . GLY A 1 121 ? -25.100 9.073 -14.140 1.00 51.41 121 GLY A C 1
ATOM 1011 O O . GLY A 1 121 ? -25.285 7.967 -13.641 1.00 51.41 121 GLY A O 1
ATOM 1012 N N . VAL A 1 122 ? -24.126 9.272 -15.033 1.00 50.50 122 VAL A N 1
ATOM 1013 C CA . VAL A 1 122 ? -23.180 8.204 -15.412 1.00 50.50 122 VAL A CA 1
ATOM 1014 C C . VAL A 1 122 ? -21.976 8.185 -14.476 1.00 50.50 122 VAL A C 1
ATOM 1016 O O . VAL A 1 122 ? -21.303 9.196 -14.281 1.00 50.50 122 VAL A O 1
ATOM 1019 N N . SER A 1 123 ? -21.701 7.016 -13.893 1.00 52.25 123 SER A N 1
ATOM 1020 C CA . SER A 1 123 ? -20.566 6.815 -12.993 1.00 52.25 123 SER A CA 1
ATOM 1021 C C . SER A 1 123 ? -19.250 7.224 -13.680 1.00 52.25 123 SER A C 1
ATOM 1023 O O . SER A 1 123 ? -19.009 6.832 -14.825 1.00 52.25 123 SER A O 1
ATOM 1025 N N . PRO A 1 124 ? -18.340 7.950 -12.999 1.00 53.06 124 PRO A N 1
ATOM 1026 C CA . PRO A 1 124 ? -17.030 8.321 -13.548 1.00 53.06 124 PRO A CA 1
ATOM 1027 C C . PRO A 1 124 ? -16.195 7.125 -14.030 1.00 53.06 124 PRO A C 1
ATOM 1029 O O . PRO A 1 124 ? -15.263 7.294 -14.820 1.00 53.06 124 PRO A O 1
ATOM 1032 N N . LEU A 1 125 ? -16.516 5.919 -13.552 1.00 54.19 125 LEU A N 1
ATOM 1033 C CA . LEU A 1 125 ? -15.855 4.665 -13.905 1.00 54.19 125 LEU A CA 1
ATOM 1034 C C . LEU A 1 125 ? -16.397 4.027 -15.192 1.00 54.19 125 LEU A C 1
ATOM 1036 O O . LEU A 1 125 ? -15.702 3.209 -15.783 1.00 54.19 125 LEU A O 1
ATOM 1040 N N . THR A 1 126 ? -17.583 4.420 -15.662 1.00 54.09 126 THR A N 1
ATOM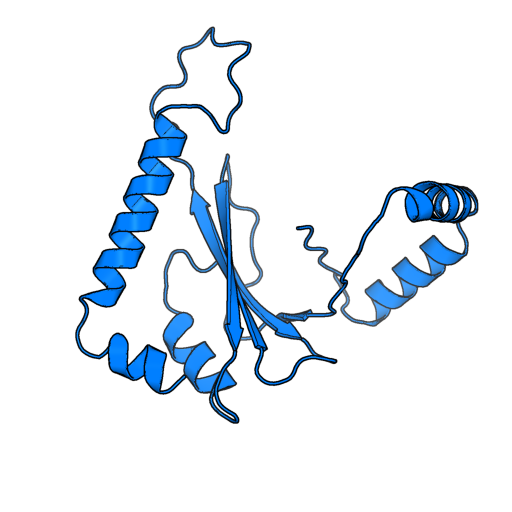 1041 C CA . THR A 1 126 ? -18.241 3.830 -16.842 1.00 54.09 126 THR A CA 1
ATOM 1042 C C . THR A 1 126 ? -18.189 4.732 -18.075 1.00 54.09 126 THR A C 1
ATOM 1044 O O . THR A 1 126 ? -18.836 4.439 -19.076 1.00 54.09 126 THR A O 1
ATOM 1047 N N . SER A 1 127 ? -17.436 5.839 -18.033 1.00 59.31 127 SER A N 1
ATOM 1048 C CA . SER A 1 127 ? -17.302 6.716 -19.197 1.00 59.31 127 SER A CA 1
ATOM 1049 C C . SER A 1 127 ? -16.411 6.086 -20.284 1.00 59.31 127 SER A C 1
ATOM 1051 O O . SER A 1 127 ? -15.383 5.481 -19.960 1.00 59.31 127 SER A O 1
ATOM 1053 N N . PRO A 1 128 ? -16.720 6.278 -21.581 1.00 61.19 128 PRO A N 1
ATOM 1054 C CA . PRO A 1 128 ? -15.899 5.774 -22.692 1.00 61.19 128 PRO A CA 1
ATOM 1055 C C . PRO A 1 128 ? -14.436 6.251 -22.661 1.00 61.19 128 PRO A C 1
ATOM 1057 O O . PRO A 1 128 ? -13.541 5.585 -23.178 1.00 61.19 128 PRO A O 1
ATOM 1060 N N . SER A 1 129 ? -14.176 7.409 -22.046 1.00 62.75 129 SER A N 1
ATOM 1061 C CA . SER A 1 129 ? -12.823 7.923 -21.803 1.00 62.75 129 SER A CA 1
ATOM 1062 C C . SER A 1 129 ? -12.038 7.083 -20.789 1.00 62.75 129 SER A C 1
ATOM 1064 O O . SER A 1 129 ? -10.867 6.808 -21.028 1.00 62.75 129 SER A O 1
ATOM 1066 N N . THR A 1 130 ? -12.676 6.583 -19.720 1.00 65.19 130 THR A N 1
ATOM 1067 C CA . THR A 1 130 ? -12.034 5.665 -18.759 1.00 65.19 130 THR A CA 1
ATOM 1068 C C . THR A 1 130 ? -11.594 4.379 -19.441 1.00 65.19 130 THR A C 1
ATOM 1070 O O . THR A 1 130 ? -10.484 3.912 -19.205 1.00 65.19 130 THR A O 1
ATOM 1073 N N . TYR A 1 131 ? -12.449 3.815 -20.300 1.00 62.94 131 TYR A N 1
ATOM 1074 C CA . TYR A 1 131 ? -12.132 2.582 -21.017 1.00 62.94 131 TYR A CA 1
ATOM 1075 C C . TYR A 1 131 ? -10.923 2.766 -21.945 1.00 62.94 131 TYR A C 1
ATOM 1077 O O . TYR A 1 131 ? -9.997 1.960 -21.909 1.00 62.94 131 TYR A O 1
ATOM 1085 N N . ARG A 1 132 ? -10.870 3.880 -22.688 1.00 70.50 132 ARG A N 1
ATOM 1086 C CA . ARG A 1 132 ? -9.700 4.232 -23.511 1.00 70.50 132 ARG A CA 1
ATOM 1087 C C . ARG A 1 132 ? -8.421 4.401 -22.691 1.00 70.50 132 ARG A C 1
ATOM 1089 O O . ARG A 1 132 ? -7.377 3.888 -23.087 1.00 70.50 132 ARG A O 1
ATOM 1096 N N . ASP A 1 133 ? -8.488 5.069 -21.540 1.00 74.00 133 ASP A N 1
ATOM 1097 C CA . ASP A 1 133 ? -7.319 5.242 -20.669 1.00 74.00 133 ASP A CA 1
ATOM 1098 C C . ASP A 1 133 ? -6.815 3.899 -20.100 1.00 74.00 133 ASP A C 1
ATOM 1100 O O . ASP A 1 133 ? -5.600 3.686 -19.999 1.00 74.00 133 ASP A O 1
ATOM 1104 N N . LEU A 1 134 ? -7.728 2.973 -19.773 1.00 75.12 134 LEU A N 1
ATOM 1105 C CA . LEU A 1 134 ? -7.400 1.606 -19.355 1.00 75.12 134 LEU A CA 1
ATOM 1106 C C . LEU A 1 134 ? -6.768 0.794 -20.494 1.00 75.12 134 LEU A C 1
ATOM 1108 O O . LEU A 1 134 ? -5.748 0.144 -20.265 1.00 75.12 134 LEU A O 1
ATOM 1112 N N . GLN A 1 135 ? -7.308 0.883 -21.710 1.00 75.69 135 GLN A N 1
ATOM 1113 C CA . GLN A 1 135 ? -6.780 0.192 -22.889 1.00 75.69 135 GLN A CA 1
ATOM 1114 C C . GLN A 1 135 ? -5.379 0.695 -23.260 1.00 75.69 135 GLN A C 1
ATOM 1116 O O . GLN A 1 135 ? -4.447 -0.094 -23.382 1.00 75.69 135 GLN A O 1
ATOM 1121 N N . SER A 1 136 ? -5.172 2.014 -23.294 1.00 77.31 136 SER A N 1
ATOM 1122 C CA . SER A 1 136 ? -3.842 2.610 -23.495 1.00 77.31 136 SER A CA 1
ATOM 1123 C C . SER A 1 136 ? -2.835 2.143 -22.432 1.00 77.31 136 SER A C 1
ATOM 1125 O O . SER A 1 136 ? -1.644 1.957 -22.701 1.00 77.31 136 SER A O 1
ATOM 1127 N N . ARG A 1 137 ? -3.293 1.932 -21.193 1.00 73.88 137 ARG A N 1
ATOM 1128 C CA . ARG A 1 137 ? -2.453 1.419 -20.106 1.00 73.88 137 ARG A CA 1
ATOM 1129 C C . ARG A 1 137 ? -2.116 -0.062 -20.280 1.00 73.88 137 ARG A C 1
ATOM 1131 O O . ARG A 1 137 ? -0.999 -0.464 -19.950 1.00 73.88 137 ARG A O 1
ATOM 1138 N N . GLU A 1 138 ? -3.051 -0.861 -20.775 1.00 77.38 138 GLU A N 1
ATOM 1139 C CA . GLU A 1 138 ? -2.808 -2.252 -21.154 1.00 77.38 138 GLU A CA 1
ATOM 1140 C C . GLU A 1 138 ? -1.781 -2.341 -22.287 1.00 77.38 138 GLU A C 1
ATOM 1142 O O . GLU A 1 138 ? -0.788 -3.052 -22.152 1.00 77.38 138 GLU A O 1
ATOM 1147 N N . GLU A 1 139 ? -1.935 -1.535 -23.336 1.00 79.81 139 GLU A N 1
ATOM 1148 C CA . GLU A 1 139 ? -0.984 -1.435 -24.447 1.00 79.81 139 GLU A CA 1
ATOM 1149 C C . GLU A 1 139 ? 0.411 -1.028 -23.971 1.00 79.81 139 GLU A C 1
ATOM 1151 O O . GLU A 1 139 ? 1.395 -1.660 -24.347 1.00 79.81 139 GLU A O 1
ATOM 1156 N N . THR A 1 140 ? 0.507 -0.034 -23.082 1.00 77.19 140 THR A N 1
ATOM 1157 C CA . THR A 1 140 ? 1.782 0.379 -22.468 1.00 77.19 140 THR A CA 1
ATOM 1158 C C . THR A 1 140 ? 2.416 -0.772 -21.680 1.00 77.19 140 THR A C 1
ATOM 1160 O O . THR A 1 140 ? 3.626 -0.993 -21.749 1.00 77.19 140 THR A O 1
ATOM 1163 N N . GLY A 1 141 ? 1.599 -1.540 -20.950 1.00 73.12 141 GLY A N 1
ATOM 1164 C CA . GLY A 1 141 ? 2.041 -2.741 -20.245 1.00 73.12 141 GLY A CA 1
ATOM 1165 C C . GLY A 1 141 ? 2.563 -3.821 -21.194 1.00 73.12 141 GLY A C 1
ATOM 1166 O O . GLY A 1 141 ? 3.644 -4.357 -20.966 1.00 73.12 141 GLY A O 1
ATOM 1167 N N . ASN A 1 142 ? 1.834 -4.100 -22.272 1.00 78.25 142 ASN A N 1
ATOM 1168 C CA . ASN A 1 142 ? 2.192 -5.104 -23.275 1.00 78.25 142 ASN A CA 1
ATOM 1169 C C . ASN A 1 142 ? 3.417 -4.686 -24.100 1.00 78.25 142 ASN A C 1
ATOM 1171 O O . ASN A 1 142 ? 4.252 -5.520 -24.438 1.00 78.25 142 ASN A O 1
ATOM 1175 N N . ALA A 1 143 ? 3.570 -3.395 -24.385 1.00 77.62 143 ALA A N 1
ATOM 1176 C CA . ALA A 1 143 ? 4.742 -2.852 -25.058 1.00 77.62 143 ALA A CA 1
ATOM 1177 C C . ALA A 1 143 ? 6.006 -2.973 -24.195 1.00 77.62 143 ALA A C 1
ATOM 1179 O O . ALA A 1 143 ? 7.077 -3.238 -24.737 1.00 77.62 143 ALA A O 1
ATOM 1180 N N . ALA A 1 144 ? 5.895 -2.829 -22.867 1.00 73.38 144 ALA A N 1
ATOM 1181 C CA . ALA A 1 144 ? 7.024 -3.045 -21.963 1.00 73.38 144 ALA A CA 1
ATOM 1182 C C . ALA A 1 144 ? 7.569 -4.478 -22.080 1.00 73.38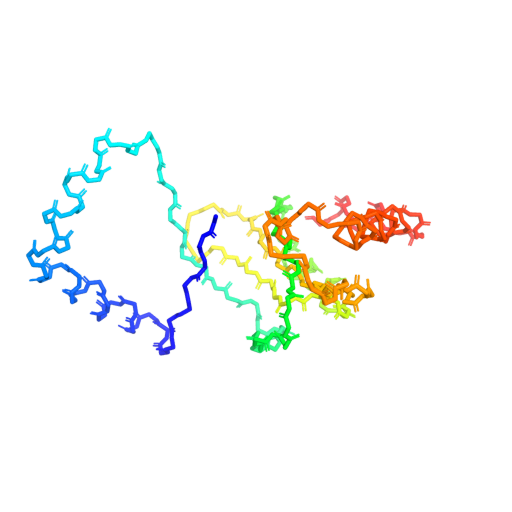 144 ALA A C 1
ATOM 1184 O O . ALA A 1 144 ? 8.773 -4.635 -22.242 1.00 73.38 144 ALA A O 1
ATOM 1185 N N . TRP A 1 145 ? 6.690 -5.488 -22.133 1.00 73.19 145 TRP A N 1
ATOM 1186 C CA . TRP A 1 145 ? 7.067 -6.897 -22.338 1.00 73.19 145 TRP A CA 1
ATOM 1187 C C . TRP A 1 145 ? 7.790 -7.184 -23.657 1.00 73.19 145 TRP A C 1
ATOM 1189 O O . TRP A 1 145 ? 8.479 -8.191 -23.762 1.00 73.19 145 TRP A O 1
ATOM 1199 N N . ARG A 1 146 ? 7.649 -6.316 -24.666 1.00 78.62 146 ARG A N 1
ATOM 1200 C CA . ARG A 1 146 ?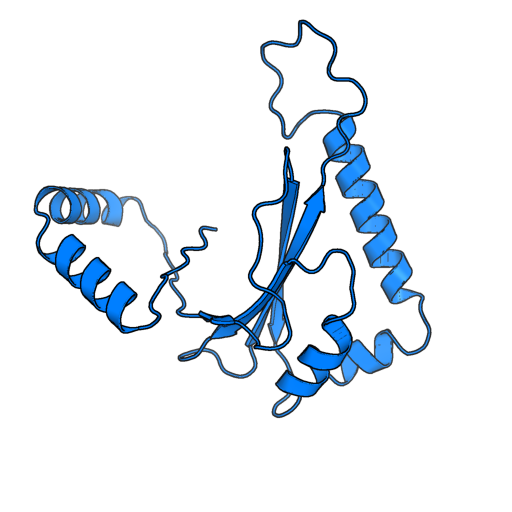 8.327 -6.462 -25.964 1.00 78.62 146 ARG A CA 1
ATOM 1201 C C . ARG A 1 146 ? 9.706 -5.800 -26.007 1.00 78.62 146 ARG A C 1
ATOM 1203 O O . ARG A 1 146 ? 10.404 -5.937 -27.010 1.00 78.62 146 ARG A O 1
ATOM 1210 N N . ARG A 1 147 ? 10.102 -5.048 -24.973 1.00 77.50 147 ARG A N 1
ATOM 1211 C CA . ARG A 1 147 ? 11.437 -4.438 -24.914 1.00 77.50 147 ARG A CA 1
ATOM 1212 C C . ARG A 1 147 ? 12.480 -5.516 -24.620 1.00 77.50 147 ARG A C 1
ATOM 1214 O O . ARG A 1 147 ? 12.279 -6.346 -23.741 1.00 77.50 147 ARG A O 1
ATOM 1221 N N . ARG A 1 148 ? 13.605 -5.485 -25.338 1.00 78.44 148 ARG A N 1
ATOM 1222 C CA . ARG A 1 148 ? 14.735 -6.400 -25.101 1.00 78.44 148 ARG A CA 1
ATOM 1223 C C . ARG A 1 148 ? 15.231 -6.284 -23.654 1.00 78.44 148 ARG A C 1
ATOM 1225 O O . ARG A 1 148 ? 15.383 -5.165 -23.168 1.00 78.44 148 ARG A O 1
ATOM 1232 N N . GLY A 1 149 ? 15.484 -7.418 -22.999 1.00 77.19 149 GLY A N 1
ATOM 1233 C CA . GLY A 1 149 ? 15.976 -7.483 -21.616 1.00 77.19 149 GLY A CA 1
ATOM 1234 C C . GLY A 1 149 ? 14.908 -7.209 -20.550 1.00 77.19 149 GLY A C 1
ATOM 1235 O O . GLY A 1 149 ? 15.213 -7.204 -19.360 1.00 77.19 149 GLY A O 1
ATOM 1236 N N . TRP A 1 150 ? 13.652 -6.971 -20.945 1.00 74.12 150 TRP A N 1
ATOM 1237 C CA . TRP A 1 150 ? 12.543 -6.787 -20.008 1.00 74.12 150 TRP A CA 1
ATOM 1238 C C . TRP A 1 150 ? 12.202 -8.081 -19.264 1.00 74.12 150 TRP A C 1
ATOM 1240 O O . TRP A 1 150 ? 11.946 -8.071 -18.063 1.00 74.12 150 TRP A O 1
ATOM 1250 N N . ASP A 1 151 ? 12.212 -9.190 -19.992 1.00 74.50 151 ASP A N 1
ATOM 1251 C CA . ASP A 1 151 ? 12.045 -10.549 -19.493 1.00 74.50 151 ASP A CA 1
ATOM 1252 C C . ASP A 1 151 ? 13.162 -10.943 -18.524 1.00 74.50 151 ASP A C 1
ATOM 1254 O O . ASP A 1 151 ? 12.868 -11.430 -17.434 1.00 74.50 151 ASP A O 1
ATOM 1258 N N . GLU A 1 152 ? 14.418 -10.653 -18.868 1.00 76.31 152 GLU A N 1
ATOM 1259 C CA . GLU A 1 152 ? 15.565 -10.871 -17.981 1.00 76.31 152 GLU A CA 1
ATOM 1260 C C . GLU A 1 152 ? 15.424 -10.050 -16.695 1.00 76.31 152 GLU A C 1
ATOM 1262 O O . GLU A 1 152 ? 15.498 -10.604 -15.602 1.00 76.31 152 GLU A O 1
ATOM 1267 N N . ASN A 1 153 ? 15.130 -8.752 -16.800 1.00 72.38 153 ASN A N 1
ATOM 1268 C CA . ASN A 1 153 ? 14.954 -7.875 -15.641 1.00 72.38 153 ASN A CA 1
ATOM 1269 C C . ASN A 1 153 ? 13.856 -8.385 -14.691 1.00 72.38 153 ASN A C 1
ATOM 1271 O O . ASN A 1 153 ? 14.068 -8.488 -13.484 1.00 72.38 153 ASN A O 1
ATOM 1275 N N . VAL A 1 154 ? 12.699 -8.775 -15.236 1.00 71.88 154 VAL A N 1
ATOM 1276 C CA . VAL A 1 154 ? 11.597 -9.347 -14.445 1.00 71.88 154 VAL A CA 1
ATOM 1277 C C . VAL A 1 154 ? 11.957 -10.719 -13.869 1.00 71.88 154 VAL A C 1
ATOM 1279 O O . VAL A 1 154 ? 11.481 -11.065 -12.795 1.00 71.88 154 VAL A O 1
ATOM 1282 N N . TYR A 1 155 ? 12.772 -11.516 -14.558 1.00 73.19 155 TYR A N 1
ATOM 1283 C CA . TYR A 1 155 ? 13.197 -12.821 -14.061 1.00 73.19 155 TYR A CA 1
ATOM 1284 C C . TYR A 1 155 ? 14.230 -12.709 -12.936 1.00 73.19 155 TYR A C 1
ATOM 1286 O O . TYR A 1 155 ? 14.232 -13.525 -12.008 1.00 73.19 155 TYR A O 1
ATOM 1294 N N . TYR A 1 156 ? 15.143 -11.744 -13.027 1.00 69.62 156 TYR A N 1
ATOM 1295 C CA . TYR A 1 156 ? 16.225 -11.566 -12.063 1.00 69.62 156 TYR A CA 1
ATOM 1296 C C . TYR A 1 156 ? 15.819 -10.745 -10.841 1.00 69.62 156 TYR A C 1
ATOM 1298 O O . TYR A 1 156 ? 16.443 -10.938 -9.802 1.00 69.62 156 TYR A O 1
ATOM 1306 N N . THR A 1 157 ? 14.763 -9.930 -10.922 1.00 60.94 157 THR A N 1
ATOM 1307 C CA . THR A 1 157 ? 14.237 -9.162 -9.780 1.00 60.94 157 THR A CA 1
ATOM 1308 C C . THR A 1 157 ? 13.139 -9.898 -9.023 1.00 60.94 157 THR A C 1
ATOM 1310 O O . THR A 1 157 ? 13.308 -10.041 -7.786 1.00 60.94 157 THR A O 1
#

InterPro domains:
  IPR011008 Dimeric alpha-beta barrel [SSF54909] (1-52)
  IPR011008 Dimeric alpha-beta barrel [SSF54909] (56-107)
  IPR012577 NIPSNAP [PF07978] (63-107)
  IPR051557 NipSnap domain-containing protein [PTHR21017] (1-106)

Radius of gyration: 19.54 Å; chains: 1; bounding box: 45×32×50 Å

Foldseek 3Di:
DDDDDQDVPPVSVVVVVVVCVPDPVSVVVVVVVVVVDPDDDDFDKDWDPLADQQDPDPDDKDKDKDKDQADPPCVVVLVVVPRPDPFWRTKIDGPDDDPRMIITMGIDHQDPPDDDPPPDPDDPCPDPSNVVVVVVVVVVVVVCVVDPCSVVSSVND

pLDDT: mean 79.56, std 13.2, range [42.56, 97.38]

Sequence (157 aa):
VHLWCFLGRYPALMDCMNKLNQNKEYLAFSKERSWMLLSRRNQLLLEFSFWNEPLPHQGPNIYKLRTYKLKAGTMIEWGSNWQEKQEAVGGFFPQTGELYVVHHLWGKRKTLLGWPEGALGVSPLTSPSTYRDLQSREETGNAAWRRRGWDENVYYT

Secondary structure (DSSP, 8-state):
------TTHHHHHHHHHHHHHH-HHHHHHHHHHHHH-S------EEEPTTSPP----SS-EEEEEEEEEPPTT-HHHHHHHHHT-TTEEEEEEESSSSTTEEEEEEEEE-------TT-TT--TTSSHHHHHHHHHHHHHHHHHHTSTTHHHHHHH-